Protein AF-A0A0M8XL71-F1 (afdb_monomer_lite)

Foldseek 3Di:
DDDDDDDQAPVPQDADLALVSCLVPVVSLLSNLLRVCDDDSNVSSLVSSLSNLVVDDLVVSVVSLVSSLVRRDDPVSNVVSVVSVVVVCSCVPDPVSVVVVVVVVVVVVVVVVVVVVVVVVLVVLLQVLLVLLVVLLVVVVADDDPVLNCVSNPDSDNVLSVQLNVVSNPDPHSVSSPDDD

Structure (mmCIF, N/CA/C/O backbone):
data_AF-A0A0M8XL71-F1
#
_entry.id   AF-A0A0M8XL71-F1
#
loop_
_atom_site.group_PDB
_atom_site.id
_atom_site.type_symbol
_atom_site.label_atom_id
_atom_site.label_alt_id
_atom_site.label_comp_id
_atom_site.label_asym_id
_atom_site.label_entity_id
_atom_site.label_seq_id
_atom_site.pdbx_PDB_ins_code
_atom_site.Cartn_x
_atom_site.Cartn_y
_atom_site.Cartn_z
_atom_site.occupancy
_atom_site.B_iso_or_equiv
_atom_site.auth_seq_id
_atom_site.auth_comp_id
_atom_site.auth_asym_id
_atom_site.auth_atom_id
_atom_site.pdbx_PDB_model_num
ATOM 1 N N . LEU A 1 1 ? 26.527 -31.966 -29.163 1.00 70.50 1 LEU A N 1
ATOM 2 C CA . LEU A 1 1 ? 25.912 -30.875 -29.951 1.00 70.50 1 LEU A CA 1
ATOM 3 C C . LEU A 1 1 ? 26.582 -29.583 -29.503 1.00 70.50 1 LEU A C 1
ATOM 5 O O . LEU A 1 1 ? 26.592 -29.333 -28.306 1.00 70.50 1 LEU A O 1
ATOM 9 N N . THR A 1 2 ? 27.229 -28.846 -30.407 1.00 82.00 2 THR A N 1
ATOM 10 C CA . THR A 1 2 ? 27.976 -27.621 -30.066 1.00 82.00 2 THR A CA 1
ATOM 11 C C . THR A 1 2 ? 27.194 -26.420 -30.573 1.00 82.00 2 THR A C 1
ATOM 13 O O . THR A 1 2 ? 26.908 -26.350 -31.765 1.00 82.00 2 THR A O 1
ATOM 16 N N . VAL A 1 3 ? 26.853 -25.487 -29.684 1.00 84.69 3 VAL A N 1
ATOM 17 C CA . VAL A 1 3 ? 26.167 -24.236 -30.038 1.00 84.69 3 VAL A CA 1
ATOM 18 C C . VAL A 1 3 ? 27.175 -23.088 -29.971 1.00 84.69 3 VAL A C 1
ATOM 20 O O . VAL A 1 3 ? 27.998 -23.047 -29.059 1.00 84.69 3 VAL A O 1
ATOM 23 N N . ARG A 1 4 ? 27.127 -22.167 -30.940 1.00 86.69 4 ARG A N 1
ATOM 24 C CA . ARG A 1 4 ? 27.918 -20.925 -30.955 1.00 86.69 4 ARG A CA 1
ATOM 25 C C . ARG A 1 4 ? 26.962 -19.729 -30.921 1.00 86.69 4 ARG A C 1
ATOM 27 O O . ARG A 1 4 ? 26.524 -19.299 -31.986 1.00 86.69 4 ARG A O 1
ATOM 34 N N . PRO A 1 5 ? 26.570 -19.248 -29.732 1.00 86.56 5 PRO A N 1
ATOM 35 C CA . PRO A 1 5 ? 25.644 -18.129 -29.626 1.00 86.56 5 PRO A CA 1
ATOM 36 C C . PRO A 1 5 ? 26.309 -16.825 -30.083 1.00 86.56 5 PRO A C 1
ATOM 38 O O . PRO A 1 5 ? 27.485 -16.589 -29.804 1.00 86.56 5 PRO A O 1
ATOM 41 N N . LEU A 1 6 ? 25.538 -15.972 -30.757 1.00 87.44 6 LEU A N 1
ATOM 42 C CA . LEU A 1 6 ? 25.908 -14.580 -30.991 1.00 87.44 6 LEU A CA 1
ATOM 43 C C . LEU A 1 6 ? 25.490 -13.768 -29.763 1.00 87.44 6 LEU A C 1
ATOM 45 O O . LEU A 1 6 ? 24.304 -13.684 -29.454 1.00 87.44 6 LEU A O 1
ATOM 49 N N . VAL A 1 7 ? 26.464 -13.200 -29.055 1.00 87.19 7 VAL A N 1
ATOM 50 C CA . VAL A 1 7 ? 26.224 -12.364 -27.872 1.00 87.19 7 VAL A CA 1
ATOM 51 C C . VAL A 1 7 ? 26.299 -10.906 -28.294 1.00 87.19 7 VAL A C 1
ATOM 53 O O . VAL A 1 7 ? 27.322 -10.495 -28.833 1.00 87.19 7 VAL A O 1
ATOM 56 N N . LEU A 1 8 ? 25.238 -10.137 -28.057 1.00 87.31 8 LEU A N 1
ATOM 57 C CA . LEU A 1 8 ? 25.230 -8.687 -28.255 1.00 87.31 8 LEU A CA 1
ATOM 58 C C . LEU A 1 8 ? 25.648 -7.994 -26.953 1.00 87.31 8 LEU A C 1
ATOM 60 O O . LEU A 1 8 ? 25.112 -8.298 -25.888 1.00 87.31 8 LEU A O 1
ATOM 64 N N . GLY A 1 9 ? 26.609 -7.082 -27.038 1.00 87.75 9 GLY A N 1
ATOM 65 C CA . GLY A 1 9 ? 27.167 -6.357 -25.903 1.00 87.75 9 GLY A CA 1
ATOM 66 C C . GLY A 1 9 ? 27.870 -5.067 -26.332 1.00 87.75 9 GLY A C 1
ATOM 67 O O . GLY A 1 9 ? 27.891 -4.741 -27.520 1.00 87.75 9 GLY A O 1
ATOM 68 N N . PRO A 1 10 ? 28.468 -4.329 -25.384 1.00 87.81 10 PRO A N 1
ATOM 69 C CA . PRO A 1 10 ? 29.085 -3.033 -25.666 1.00 87.81 10 PRO A CA 1
ATOM 70 C C . PRO A 1 10 ? 30.158 -3.068 -26.766 1.00 87.81 10 PRO A C 1
ATOM 72 O O . PRO A 1 10 ? 30.330 -2.094 -27.487 1.00 87.81 10 PRO A O 1
ATOM 75 N N . ASP A 1 11 ? 30.849 -4.199 -26.929 1.00 89.88 11 ASP A N 1
ATOM 76 C CA . ASP A 1 11 ? 31.939 -4.339 -27.901 1.00 89.88 11 ASP A CA 1
ATOM 77 C C . ASP A 1 11 ? 31.461 -4.513 -29.354 1.00 89.88 11 ASP A C 1
ATOM 79 O O . ASP A 1 11 ? 32.249 -4.341 -30.283 1.00 89.88 11 ASP A O 1
ATOM 83 N N . ASN A 1 12 ? 30.195 -4.891 -29.578 1.00 91.31 12 ASN A N 1
ATOM 84 C CA . ASN A 1 12 ? 29.673 -5.182 -30.921 1.00 91.31 12 ASN A CA 1
ATOM 85 C C . ASN A 1 12 ? 28.324 -4.531 -31.256 1.00 91.31 12 ASN A C 1
ATOM 87 O O . ASN A 1 12 ? 27.882 -4.626 -32.401 1.00 91.31 12 ASN A O 1
ATOM 91 N N . VAL A 1 13 ? 27.695 -3.849 -30.301 1.00 93.69 13 VAL A N 1
ATOM 92 C CA . VAL A 1 13 ? 26.545 -2.978 -30.547 1.00 93.69 13 VAL A CA 1
ATOM 93 C C . VAL A 1 13 ? 27.047 -1.537 -30.675 1.00 93.69 13 VAL A C 1
ATOM 95 O O . VAL A 1 13 ? 27.747 -1.062 -29.782 1.00 93.69 13 VAL A O 1
ATOM 98 N N . PRO A 1 14 ? 26.725 -0.812 -31.759 1.00 95.19 14 PRO A N 1
ATOM 99 C CA . PRO A 1 14 ? 27.151 0.574 -31.922 1.00 95.19 14 PRO A CA 1
ATOM 100 C C . PRO A 1 14 ? 26.469 1.496 -30.905 1.00 95.19 14 PRO A C 1
ATOM 102 O O . PRO A 1 14 ? 25.315 1.286 -30.541 1.00 95.19 14 PRO A O 1
ATOM 105 N N . VAL A 1 15 ? 27.174 2.550 -30.493 1.00 95.94 15 VAL A N 1
ATOM 106 C CA . VAL A 1 15 ? 26.582 3.643 -29.713 1.00 95.94 15 VAL A CA 1
ATOM 107 C C . VAL A 1 15 ? 25.722 4.506 -30.636 1.00 95.94 15 VAL A C 1
ATOM 109 O O . VAL A 1 15 ? 26.224 5.062 -31.612 1.00 95.94 15 VAL A O 1
ATOM 112 N N . ILE A 1 16 ? 24.439 4.634 -30.304 1.00 97.25 16 ILE A N 1
ATOM 113 C CA . ILE A 1 16 ? 23.471 5.496 -30.987 1.00 97.25 16 ILE A CA 1
ATOM 114 C C . ILE A 1 16 ? 23.124 6.662 -30.056 1.00 97.25 16 ILE A C 1
ATOM 116 O O . ILE A 1 16 ? 22.335 6.500 -29.131 1.00 97.25 16 ILE A O 1
ATOM 120 N N . ALA A 1 17 ? 23.744 7.821 -30.282 1.00 95.88 17 ALA A N 1
ATOM 121 C CA . ALA A 1 17 ? 23.589 9.035 -29.466 1.00 95.88 17 ALA A CA 1
ATOM 122 C C . ALA A 1 17 ? 23.213 10.273 -30.307 1.00 95.88 17 ALA A C 1
ATOM 124 O O . ALA A 1 17 ? 23.457 11.406 -29.901 1.00 95.88 17 ALA A O 1
ATOM 125 N N . ASP A 1 18 ? 22.668 10.036 -31.502 1.00 96.44 18 ASP A N 1
ATOM 126 C CA . ASP A 1 18 ? 22.140 11.049 -32.414 1.00 96.44 18 ASP A CA 1
ATOM 127 C C . ASP A 1 18 ? 20.682 10.712 -32.745 1.00 96.44 18 ASP A C 1
ATOM 129 O O . ASP A 1 18 ? 20.368 9.570 -33.095 1.00 96.44 18 ASP A O 1
ATOM 133 N N . GLU A 1 19 ? 19.796 11.707 -32.659 1.00 95.50 19 GLU A N 1
ATOM 134 C CA . GLU A 1 19 ? 18.356 11.531 -32.883 1.00 95.50 19 GLU A CA 1
ATOM 135 C C . GLU A 1 19 ? 18.060 10.980 -34.282 1.00 95.50 19 GLU A C 1
ATOM 137 O O . GLU A 1 19 ? 17.322 10.008 -34.424 1.00 95.50 19 GLU A O 1
ATOM 142 N N . ARG A 1 20 ? 18.692 11.530 -35.328 1.00 96.00 20 ARG A N 1
ATOM 143 C CA . ARG A 1 20 ? 18.438 11.095 -36.712 1.00 96.00 20 ARG A CA 1
ATOM 144 C C . ARG A 1 20 ? 18.913 9.671 -36.948 1.00 96.00 20 ARG A C 1
ATOM 146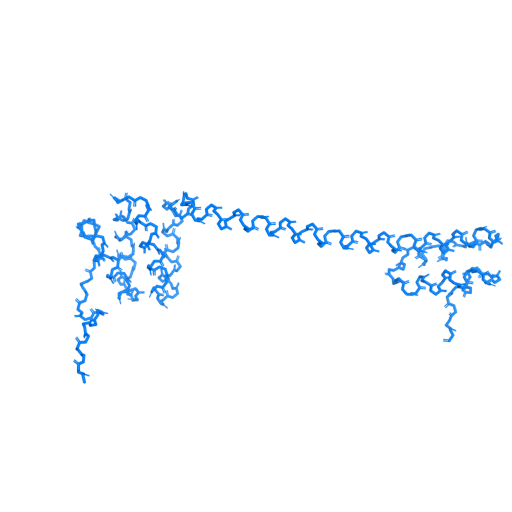 O O . ARG A 1 20 ? 18.330 8.950 -37.756 1.00 96.00 20 ARG A O 1
ATOM 153 N N . GLN A 1 21 ? 20.001 9.270 -36.300 1.00 96.88 21 GLN A N 1
ATOM 154 C CA . GLN A 1 21 ? 20.472 7.895 -36.348 1.00 96.88 21 GLN A CA 1
ATOM 155 C C . GLN A 1 21 ? 19.506 6.953 -35.621 1.00 96.88 21 GLN A C 1
ATOM 157 O O . GLN A 1 21 ? 19.210 5.885 -36.154 1.00 96.88 21 GLN A O 1
ATOM 162 N N . ALA A 1 22 ? 18.989 7.356 -34.459 1.00 96.94 22 ALA A N 1
ATOM 163 C CA . ALA A 1 22 ? 18.022 6.573 -33.698 1.00 96.94 22 ALA A CA 1
ATOM 164 C C . ALA A 1 22 ? 16.684 6.409 -34.439 1.00 96.94 22 ALA A C 1
ATOM 166 O O . ALA A 1 22 ? 16.128 5.316 -34.463 1.00 96.94 22 ALA A O 1
ATOM 167 N N . GLU A 1 23 ? 16.195 7.457 -35.104 1.00 96.19 23 GLU A N 1
ATOM 168 C CA . GLU A 1 23 ? 14.966 7.419 -35.912 1.00 96.19 23 GLU A CA 1
ATOM 169 C C . GLU A 1 23 ? 15.072 6.480 -37.119 1.00 96.19 23 GLU A C 1
ATOM 171 O O . GLU A 1 23 ? 14.095 5.842 -37.508 1.00 96.19 23 GLU A O 1
ATOM 176 N N . ARG A 1 24 ? 16.261 6.379 -37.724 1.00 96.69 24 ARG A N 1
ATOM 177 C CA . ARG A 1 24 ? 16.494 5.494 -38.876 1.00 96.69 24 ARG A CA 1
ATOM 178 C C . ARG A 1 24 ? 16.402 4.016 -38.515 1.00 96.69 24 ARG A C 1
ATOM 180 O O . ARG A 1 24 ? 16.037 3.222 -39.379 1.00 96.69 24 ARG A O 1
ATOM 187 N N . ASP A 1 25 ? 16.767 3.656 -37.288 1.00 96.38 25 ASP A N 1
ATOM 188 C CA . ASP A 1 25 ? 16.768 2.275 -36.809 1.00 96.38 25 ASP A CA 1
ATOM 189 C C . ASP A 1 25 ? 16.484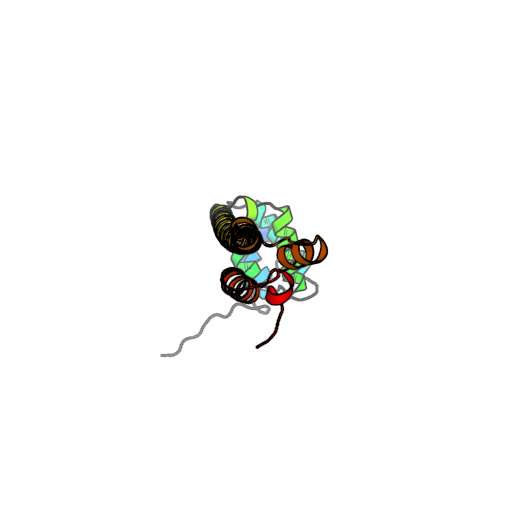 2.226 -35.299 1.00 96.38 25 ASP A C 1
ATOM 191 O O . ASP A 1 25 ? 17.385 2.145 -34.457 1.00 96.38 25 ASP A O 1
ATOM 195 N N . VAL A 1 26 ? 15.193 2.292 -34.961 1.00 96.12 26 VAL A N 1
ATOM 196 C CA . VAL A 1 26 ? 14.723 2.266 -33.569 1.00 96.12 26 VAL A CA 1
ATOM 197 C C . VAL A 1 26 ? 15.126 0.972 -32.847 1.00 96.12 26 VAL A C 1
ATOM 199 O O . VAL A 1 26 ? 15.635 1.074 -31.730 1.00 96.12 26 VAL A O 1
ATOM 202 N N . PRO A 1 27 ? 14.987 -0.239 -33.431 1.00 95.62 27 PRO A N 1
ATOM 203 C CA . PRO A 1 27 ? 15.469 -1.464 -32.789 1.00 95.62 27 PRO A CA 1
ATOM 204 C C . PRO A 1 27 ? 16.963 -1.431 -32.442 1.00 95.62 27 PRO A C 1
ATOM 206 O O . PRO A 1 27 ? 17.351 -1.865 -31.354 1.00 95.62 27 PRO A O 1
ATOM 209 N N . LEU A 1 28 ? 17.812 -0.887 -33.319 1.00 95.88 28 LEU A N 1
ATOM 210 C CA . LEU A 1 28 ? 19.237 -0.735 -33.024 1.00 95.88 28 LEU A CA 1
ATOM 211 C C . LEU A 1 28 ? 19.491 0.289 -31.910 1.00 95.88 28 LEU A C 1
ATOM 213 O O . LEU A 1 28 ? 20.352 0.063 -31.059 1.00 95.88 28 LEU A O 1
ATOM 217 N N . ALA A 1 29 ? 18.726 1.382 -31.868 1.00 96.94 29 ALA A N 1
ATOM 218 C CA . ALA A 1 29 ? 18.794 2.363 -30.786 1.00 96.94 29 ALA A CA 1
ATOM 219 C C . ALA A 1 29 ? 18.377 1.765 -29.428 1.00 96.94 29 ALA A C 1
ATOM 221 O O . ALA A 1 29 ? 19.021 2.036 -28.413 1.00 96.94 29 ALA A O 1
ATOM 222 N N . VAL A 1 30 ? 17.361 0.893 -29.409 1.00 95.81 30 VAL A N 1
ATOM 223 C CA . VAL A 1 30 ? 16.952 0.116 -28.224 1.00 95.81 30 VAL A CA 1
ATOM 224 C C . VAL A 1 30 ? 18.096 -0.775 -27.746 1.00 95.81 30 VAL A C 1
ATOM 226 O O . VAL A 1 30 ? 18.459 -0.728 -26.571 1.00 95.81 30 VAL A O 1
ATOM 229 N N . LEU A 1 31 ? 18.719 -1.539 -28.650 1.00 94.94 31 LEU A N 1
ATOM 230 C CA . LEU A 1 31 ? 19.869 -2.384 -28.312 1.00 94.94 31 LEU A CA 1
ATOM 231 C C . LEU A 1 31 ? 21.043 -1.552 -27.783 1.00 94.94 31 LEU A C 1
ATOM 233 O O . LEU A 1 31 ? 21.630 -1.921 -26.769 1.00 94.94 31 LEU A O 1
ATOM 237 N N . SER A 1 32 ? 21.335 -0.409 -28.411 1.00 95.75 32 SER A N 1
ATOM 238 C CA . SER A 1 32 ? 22.352 0.537 -27.943 1.00 95.75 32 SER A CA 1
ATOM 239 C C . SER A 1 32 ? 22.068 1.010 -26.519 1.00 95.75 32 SER A C 1
ATOM 241 O O . SER A 1 32 ? 22.959 0.967 -25.676 1.00 95.75 32 SER A O 1
ATOM 243 N N . ALA A 1 33 ? 20.833 1.413 -26.209 1.00 95.69 33 ALA A N 1
ATOM 244 C CA . ALA A 1 33 ? 20.452 1.814 -24.855 1.00 95.69 33 ALA A CA 1
ATOM 245 C C . ALA A 1 33 ? 20.610 0.670 -23.838 1.00 95.69 33 ALA A C 1
ATOM 247 O O . ALA A 1 33 ? 21.084 0.892 -22.723 1.00 95.69 33 ALA A O 1
ATOM 248 N N . MET A 1 34 ? 20.266 -0.561 -24.223 1.00 93.00 34 MET A N 1
ATOM 249 C CA . MET A 1 34 ? 20.391 -1.740 -23.361 1.00 93.00 34 MET A CA 1
ATOM 250 C C . MET A 1 34 ? 21.852 -2.108 -23.073 1.00 93.00 34 MET A C 1
ATOM 252 O O . MET A 1 34 ? 22.178 -2.477 -21.944 1.00 93.00 34 MET A O 1
ATOM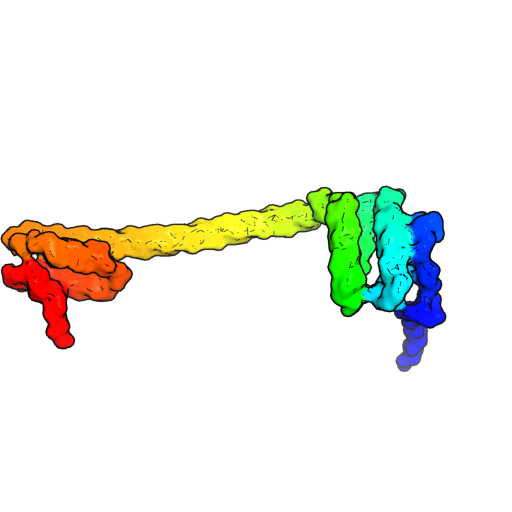 256 N N . THR A 1 35 ? 22.744 -2.010 -24.062 1.00 92.88 35 THR A N 1
ATOM 257 C CA . THR A 1 35 ? 24.161 -2.373 -23.892 1.00 92.88 35 THR A CA 1
ATOM 258 C C . THR A 1 35 ? 24.991 -1.247 -23.289 1.00 92.88 35 THR A C 1
ATOM 260 O O . THR A 1 35 ? 25.874 -1.508 -22.476 1.00 92.88 35 THR A O 1
ATOM 263 N N . HIS A 1 36 ? 24.689 0.003 -23.645 1.00 92.50 36 HIS A N 1
ATOM 264 C CA . HIS A 1 36 ? 25.456 1.199 -23.273 1.00 92.50 36 HIS A CA 1
ATOM 265 C C . HIS A 1 36 ? 24.760 2.065 -22.220 1.00 92.50 36 HIS A C 1
ATOM 267 O O . HIS A 1 36 ? 25.136 3.214 -22.005 1.00 92.50 36 HIS A O 1
ATOM 273 N N . GLY A 1 37 ? 23.766 1.518 -21.518 1.00 82.94 37 GLY A N 1
ATOM 274 C CA . GLY A 1 37 ? 23.005 2.199 -20.464 1.00 82.94 37 GLY A CA 1
ATOM 275 C C . GLY A 1 37 ? 23.790 2.510 -19.184 1.00 82.94 37 GLY A C 1
ATOM 276 O O . GLY A 1 37 ? 23.195 2.607 -18.114 1.00 82.94 37 GLY A O 1
ATOM 277 N N . ARG A 1 38 ? 25.122 2.608 -19.262 1.00 86.00 38 ARG A N 1
ATOM 278 C CA . ARG A 1 38 ? 26.027 2.992 -18.175 1.00 86.00 38 ARG A CA 1
ATOM 279 C C . ARG A 1 38 ? 27.063 3.993 -18.680 1.00 86.00 38 ARG A C 1
ATOM 281 O O . ARG A 1 38 ? 27.530 3.899 -19.811 1.00 86.00 38 ARG A O 1
ATOM 288 N N . GLY A 1 39 ? 27.506 4.879 -17.793 1.00 84.69 39 GLY A N 1
ATOM 289 C CA . GLY A 1 39 ? 28.604 5.802 -18.075 1.00 84.69 39 GLY A CA 1
ATOM 290 C C . GLY A 1 39 ? 28.172 7.099 -18.774 1.00 84.69 39 GLY A C 1
ATOM 291 O O . GLY A 1 39 ? 26.981 7.379 -18.904 1.00 84.69 39 GLY A O 1
ATOM 292 N N . PRO A 1 40 ? 29.141 7.926 -19.207 1.00 87.44 40 PRO A N 1
ATOM 293 C CA . PRO A 1 40 ? 28.905 9.331 -19.550 1.00 87.44 40 PRO A CA 1
ATOM 294 C C . PRO A 1 40 ? 28.058 9.549 -20.811 1.00 87.44 40 PRO A C 1
ATOM 296 O O . PRO A 1 40 ? 27.530 10.638 -20.998 1.00 87.44 40 PRO A O 1
ATOM 299 N N . GLN A 1 41 ? 27.927 8.539 -21.676 1.00 91.06 41 GLN A N 1
ATOM 300 C CA . GLN A 1 41 ? 27.149 8.631 -22.916 1.00 91.06 41 GLN A CA 1
ATOM 301 C C . GLN A 1 41 ? 25.685 8.199 -22.752 1.00 91.06 41 GLN A C 1
ATOM 303 O O . GLN A 1 41 ? 24.877 8.484 -23.633 1.00 91.06 41 GLN A O 1
ATOM 308 N N . ALA A 1 42 ? 25.322 7.558 -21.633 1.00 92.62 42 ALA A N 1
ATOM 309 C CA . ALA A 1 42 ? 23.966 7.064 -21.400 1.00 92.62 42 ALA A CA 1
ATOM 310 C C . ALA A 1 42 ? 22.873 8.149 -21.540 1.00 92.62 42 ALA A C 1
ATOM 312 O O . ALA A 1 42 ? 21.845 7.839 -22.141 1.00 92.62 42 ALA A O 1
ATOM 313 N N . PRO A 1 43 ? 23.071 9.409 -21.085 1.00 94.81 43 PRO A N 1
ATOM 314 C CA . PRO A 1 43 ? 22.107 10.487 -21.319 1.00 94.81 43 PRO A CA 1
ATOM 315 C C . PRO A 1 43 ? 21.798 10.725 -22.794 1.00 94.81 43 PRO A C 1
ATOM 317 O O . PRO A 1 43 ? 20.648 10.590 -23.199 1.00 94.81 43 PRO A O 1
ATOM 320 N N . ALA A 1 44 ? 22.822 10.957 -23.615 1.00 96.19 44 ALA A N 1
ATOM 321 C CA . ALA A 1 44 ? 22.636 11.243 -25.035 1.00 96.19 44 ALA A CA 1
ATOM 322 C C . ALA A 1 44 ? 21.981 10.072 -25.793 1.00 96.19 44 ALA A C 1
ATOM 324 O O . ALA A 1 44 ? 21.169 10.285 -26.694 1.00 96.19 44 ALA A O 1
ATOM 325 N N . ILE A 1 45 ? 22.298 8.830 -25.408 1.00 96.69 45 ILE A N 1
ATOM 326 C CA . ILE A 1 45 ? 21.696 7.621 -25.989 1.00 96.69 45 ILE A CA 1
ATOM 327 C C . ILE A 1 45 ? 20.205 7.534 -25.646 1.00 96.69 45 ILE A C 1
ATOM 329 O O . ILE A 1 45 ? 19.375 7.314 -26.528 1.00 96.69 45 ILE A O 1
ATOM 333 N N . LEU A 1 46 ? 19.856 7.714 -24.369 1.00 95.62 46 LEU A N 1
ATOM 334 C CA . LEU A 1 46 ? 18.474 7.609 -23.903 1.00 95.62 46 LEU A CA 1
ATOM 335 C C . LEU A 1 46 ? 17.606 8.764 -24.414 1.00 95.62 46 LEU A C 1
ATOM 337 O O . LEU A 1 46 ? 16.457 8.529 -24.778 1.00 95.62 46 LEU A O 1
ATOM 341 N N . GLU A 1 47 ? 18.153 9.975 -24.515 1.00 94.94 47 GLU A N 1
ATOM 342 C CA . GLU A 1 47 ? 17.481 11.123 -25.136 1.00 94.94 47 GLU A CA 1
ATOM 343 C C . GLU A 1 47 ? 17.208 10.880 -26.626 1.00 94.94 47 GLU A C 1
ATOM 345 O O . GLU A 1 47 ? 16.072 11.039 -27.077 1.00 94.94 47 GLU A O 1
ATOM 350 N N . SER A 1 48 ? 18.211 10.400 -27.371 1.00 96.31 48 SER A N 1
ATOM 351 C CA . SER A 1 48 ? 18.068 10.090 -28.801 1.00 96.31 48 SER A CA 1
ATOM 352 C C . SER A 1 48 ? 17.035 8.991 -29.048 1.00 96.31 48 SER A C 1
ATOM 354 O O . SER A 1 48 ? 16.200 9.104 -29.946 1.00 96.31 48 SER A O 1
ATOM 356 N N . LEU A 1 49 ? 17.042 7.940 -28.221 1.00 95.69 49 LEU A N 1
ATOM 357 C CA . LEU A 1 49 ? 16.031 6.889 -28.285 1.00 95.69 49 LEU A CA 1
ATOM 358 C C . LEU A 1 49 ? 14.637 7.426 -27.937 1.00 95.69 49 LEU A C 1
ATOM 360 O O . LEU A 1 49 ? 13.665 7.094 -28.610 1.00 95.69 49 LEU A O 1
ATOM 364 N N . ALA A 1 50 ? 14.522 8.269 -26.911 1.00 93.12 50 ALA A N 1
ATOM 365 C CA . ALA A 1 50 ? 13.249 8.861 -26.519 1.00 93.12 50 ALA A CA 1
ATOM 366 C C . ALA A 1 50 ? 12.650 9.741 -27.632 1.00 93.12 50 ALA A C 1
ATOM 368 O O . ALA A 1 50 ? 11.432 9.729 -27.821 1.00 93.12 50 ALA A O 1
ATOM 369 N N . ALA A 1 51 ? 13.480 10.462 -28.394 1.00 92.12 51 ALA A N 1
ATOM 370 C CA . ALA A 1 51 ? 13.052 11.174 -29.597 1.00 92.12 51 ALA A CA 1
ATOM 371 C C . ALA A 1 51 ? 12.565 10.200 -30.683 1.00 92.12 51 ALA A C 1
ATOM 373 O O . ALA A 1 51 ? 11.445 10.342 -31.176 1.00 92.12 51 ALA A O 1
ATOM 374 N N . ALA A 1 52 ? 13.344 9.157 -30.976 1.00 94.19 52 ALA A N 1
ATOM 375 C CA . ALA A 1 52 ? 13.019 8.178 -32.009 1.00 94.19 52 ALA A CA 1
ATOM 376 C C . ALA A 1 52 ? 11.721 7.403 -31.731 1.00 94.19 52 ALA A C 1
ATOM 378 O O . ALA A 1 52 ? 10.914 7.198 -32.638 1.00 94.19 52 ALA A O 1
ATOM 379 N N . LEU A 1 53 ? 11.458 7.044 -30.471 1.00 91.25 53 LEU A N 1
ATOM 380 C CA . LEU A 1 53 ? 10.217 6.376 -30.065 1.00 91.25 53 LEU A CA 1
ATOM 381 C C . LEU A 1 53 ? 8.961 7.215 -30.345 1.00 91.25 53 LEU A C 1
ATOM 383 O O . LEU A 1 53 ? 7.884 6.645 -30.491 1.00 91.25 53 LEU A O 1
ATOM 387 N N . ARG A 1 54 ? 9.078 8.546 -30.476 1.00 88.06 54 ARG A N 1
ATOM 388 C CA . ARG A 1 54 ? 7.944 9.408 -30.856 1.00 88.06 54 ARG A CA 1
ATOM 389 C C . ARG A 1 54 ? 7.531 9.274 -32.320 1.00 88.06 54 ARG A C 1
ATOM 391 O O . ARG A 1 54 ? 6.462 9.753 -32.692 1.00 88.06 54 ARG A O 1
ATOM 398 N N . THR A 1 55 ? 8.381 8.672 -33.148 1.00 89.81 55 THR A N 1
ATOM 399 C CA . THR A 1 55 ? 8.186 8.586 -34.602 1.00 89.81 55 THR A CA 1
ATOM 400 C C . THR A 1 55 ? 7.525 7.284 -35.055 1.00 89.81 55 THR A C 1
ATOM 402 O O . THR A 1 55 ? 7.096 7.190 -36.204 1.00 89.81 55 THR A O 1
ATOM 405 N N . ILE A 1 56 ? 7.415 6.294 -34.164 1.00 88.75 56 ILE A N 1
ATOM 406 C CA . ILE A 1 56 ? 6.819 4.983 -34.450 1.00 88.75 56 ILE A CA 1
ATOM 407 C C . 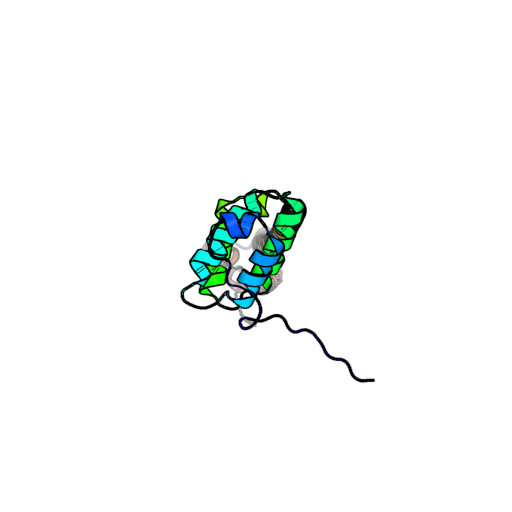ILE A 1 56 ? 5.416 4.857 -33.844 1.00 88.75 56 ILE A C 1
ATOM 409 O O . ILE A 1 56 ? 4.945 5.746 -33.132 1.00 88.75 56 ILE A O 1
ATOM 413 N N . ASP A 1 57 ? 4.725 3.755 -34.144 1.00 87.12 57 ASP A N 1
ATOM 414 C CA . ASP A 1 57 ? 3.399 3.513 -33.589 1.00 87.12 57 ASP A CA 1
ATOM 415 C C . ASP A 1 57 ? 3.445 3.335 -32.053 1.00 87.12 57 ASP A C 1
ATOM 417 O O . ASP A 1 57 ? 4.426 2.807 -31.513 1.00 87.12 57 ASP A O 1
ATOM 421 N N . PRO A 1 58 ? 2.398 3.772 -31.327 1.00 78.38 58 PRO A N 1
ATOM 422 C CA . PRO A 1 58 ? 2.400 3.755 -29.865 1.00 78.38 58 PRO A CA 1
ATOM 423 C C . PRO A 1 58 ? 2.530 2.363 -29.232 1.00 78.38 58 PRO A C 1
ATOM 425 O O . PRO A 1 58 ? 3.091 2.257 -28.139 1.00 78.38 58 PRO A O 1
ATOM 428 N N . ASP A 1 59 ? 2.032 1.314 -29.890 1.00 80.12 59 ASP A N 1
ATOM 429 C CA . ASP A 1 59 ? 2.039 -0.046 -29.345 1.00 80.12 59 ASP A CA 1
ATOM 430 C C . ASP A 1 59 ? 3.455 -0.637 -29.410 1.00 80.12 59 ASP A C 1
ATOM 432 O O . ASP A 1 59 ? 3.981 -1.121 -28.404 1.00 80.12 59 ASP A O 1
ATOM 436 N N . SER A 1 60 ? 4.136 -0.500 -30.554 1.00 85.56 60 SER A N 1
ATOM 437 C CA . SER A 1 60 ? 5.550 -0.873 -30.700 1.00 85.56 60 SER A CA 1
ATOM 438 C C . SER A 1 60 ? 6.454 -0.057 -29.773 1.00 85.56 60 SER A C 1
ATOM 440 O O . SER A 1 60 ? 7.365 -0.609 -29.148 1.00 85.56 60 SER A O 1
ATOM 442 N N . ALA A 1 61 ? 6.195 1.250 -29.635 1.00 86.75 61 ALA A N 1
ATOM 443 C CA . ALA A 1 61 ? 6.942 2.102 -28.714 1.00 86.75 61 ALA A CA 1
ATOM 444 C C . ALA A 1 61 ? 6.817 1.614 -27.266 1.00 86.75 61 ALA A C 1
ATOM 446 O O . ALA A 1 61 ? 7.827 1.497 -26.573 1.00 86.75 61 ALA A O 1
ATOM 447 N N . ALA A 1 62 ? 5.605 1.274 -26.813 1.00 80.44 62 ALA A N 1
ATOM 448 C CA . ALA A 1 62 ? 5.370 0.795 -25.453 1.00 80.44 62 ALA A CA 1
ATOM 449 C C . ALA A 1 62 ? 6.168 -0.480 -25.133 1.00 80.44 62 ALA A C 1
ATOM 451 O O . ALA A 1 62 ? 6.748 -0.588 -24.049 1.00 80.44 62 ALA A O 1
ATOM 452 N N . VAL A 1 63 ? 6.259 -1.408 -26.089 1.00 84.19 63 VAL A N 1
ATOM 453 C CA . VAL A 1 63 ? 7.061 -2.632 -25.953 1.00 84.19 63 VAL A CA 1
ATOM 454 C C . VAL A 1 63 ? 8.545 -2.301 -25.776 1.00 84.19 63 VAL A C 1
ATOM 456 O O . VAL A 1 63 ? 9.184 -2.790 -24.842 1.00 84.19 63 VAL A O 1
ATOM 459 N N . PHE A 1 64 ? 9.103 -1.424 -26.615 1.00 90.75 64 PHE A N 1
ATOM 460 C CA . PHE A 1 64 ? 10.504 -1.012 -26.485 1.00 90.75 64 PHE A CA 1
ATOM 461 C C . PHE A 1 64 ? 10.789 -0.280 -25.174 1.00 90.75 64 PHE A C 1
ATOM 463 O O . PHE A 1 64 ? 11.830 -0.515 -24.560 1.00 90.75 64 PHE A O 1
ATOM 470 N N . VAL A 1 65 ? 9.853 0.541 -24.696 1.00 88.44 65 VAL A N 1
ATOM 471 C CA . VAL A 1 65 ? 9.987 1.225 -23.406 1.00 88.44 65 VAL A CA 1
ATOM 472 C C . VAL A 1 65 ? 10.128 0.242 -22.249 1.00 88.44 65 VAL A C 1
ATOM 474 O O . VAL A 1 65 ? 11.018 0.411 -21.409 1.00 88.44 65 VAL A O 1
ATOM 477 N N . GLN A 1 66 ? 9.293 -0.799 -22.223 1.00 84.62 66 GLN A N 1
ATOM 478 C CA . GLN A 1 66 ? 9.352 -1.840 -21.194 1.00 84.62 66 GLN A CA 1
ATOM 479 C C . GLN A 1 66 ? 10.646 -2.658 -21.267 1.00 84.62 66 GLN A C 1
ATOM 481 O O . GLN A 1 66 ? 11.244 -2.961 -20.228 1.00 84.62 66 GLN A O 1
ATOM 486 N N . PHE A 1 67 ? 11.109 -2.985 -22.479 1.00 88.38 67 PHE A N 1
ATOM 487 C CA . PHE A 1 67 ? 12.374 -3.698 -22.664 1.00 88.38 67 PHE A CA 1
ATOM 488 C C . PHE A 1 67 ? 13.564 -2.896 -22.134 1.00 88.38 67 PHE A C 1
ATOM 490 O O . PHE A 1 67 ? 14.381 -3.433 -21.385 1.00 88.38 67 PHE A O 1
ATOM 497 N N . VAL A 1 68 ? 13.640 -1.603 -22.456 1.00 91.94 68 VAL A N 1
ATOM 498 C CA . VAL A 1 68 ? 14.730 -0.742 -21.981 1.00 91.94 68 VAL A CA 1
ATOM 499 C C . VAL A 1 68 ? 14.691 -0.585 -20.459 1.00 91.94 68 VAL A C 1
ATOM 501 O O . VAL A 1 68 ? 15.725 -0.778 -19.823 1.00 91.94 68 VAL A O 1
ATOM 504 N N . ASP A 1 69 ? 13.527 -0.329 -19.843 1.00 89.19 69 ASP A N 1
ATOM 505 C CA . ASP A 1 69 ? 13.425 -0.188 -18.373 1.00 89.19 69 ASP A CA 1
ATOM 506 C C . ASP A 1 69 ? 13.901 -1.454 -17.630 1.00 89.19 69 ASP A C 1
ATOM 508 O O . ASP A 1 69 ? 14.606 -1.372 -16.614 1.00 89.19 69 ASP A O 1
ATOM 512 N N . SER A 1 70 ? 13.589 -2.628 -18.188 1.00 87.25 70 SER A N 1
ATOM 513 C CA . SER A 1 70 ? 13.989 -3.927 -17.635 1.00 87.25 70 SER A CA 1
ATOM 514 C C . SER A 1 70 ? 15.494 -4.189 -17.754 1.00 87.25 70 SER A C 1
ATOM 516 O O . SER A 1 70 ? 16.083 -4.805 -16.865 1.00 87.25 70 SER A O 1
ATOM 518 N N . CYS A 1 71 ? 16.123 -3.727 -18.838 1.00 89.88 71 CYS A N 1
ATOM 519 C CA . CYS A 1 71 ? 17.512 -4.050 -19.171 1.00 89.88 71 CYS A CA 1
ATOM 520 C C . CYS A 1 71 ? 18.534 -2.997 -18.738 1.00 89.88 71 CYS A C 1
ATOM 522 O O . CYS A 1 71 ? 19.711 -3.331 -18.572 1.00 89.88 71 CYS A O 1
ATOM 524 N N . LEU A 1 72 ? 18.115 -1.751 -18.505 1.00 90.94 72 LEU A N 1
ATOM 525 C CA . LEU A 1 72 ? 18.967 -0.780 -17.830 1.00 90.94 72 LEU A CA 1
ATOM 526 C C . LEU A 1 72 ? 19.380 -1.352 -16.472 1.00 90.94 72 LEU A C 1
ATOM 528 O O . LEU A 1 72 ? 18.598 -1.998 -15.779 1.00 90.94 72 LEU A O 1
ATOM 532 N N . ALA A 1 73 ? 20.627 -1.144 -16.080 1.00 84.62 73 ALA A N 1
ATOM 533 C CA . ALA A 1 73 ? 21.140 -1.673 -14.819 1.00 84.62 73 ALA A CA 1
ATOM 534 C C . ALA A 1 73 ? 21.774 -0.593 -13.940 1.00 84.62 73 ALA A C 1
ATOM 536 O O . ALA A 1 73 ? 21.987 -0.826 -12.753 1.00 84.62 73 ALA A O 1
ATOM 537 N N . ASP A 1 74 ? 22.053 0.582 -14.503 1.00 89.56 74 ASP A N 1
ATOM 538 C CA . ASP A 1 74 ? 22.468 1.754 -13.746 1.00 89.56 74 ASP A CA 1
ATOM 539 C C . ASP A 1 74 ? 21.241 2.492 -13.169 1.00 89.56 74 ASP A C 1
ATOM 541 O O . ASP A 1 74 ? 20.316 2.813 -13.923 1.00 89.56 74 ASP A O 1
ATOM 545 N N . PRO A 1 75 ? 21.190 2.753 -11.847 1.00 89.31 75 PRO A N 1
ATOM 546 C CA . PRO A 1 75 ? 20.047 3.420 -11.224 1.00 89.31 75 PRO A CA 1
ATOM 547 C C . PRO A 1 75 ? 19.792 4.838 -11.745 1.00 89.31 75 PRO A C 1
ATOM 549 O O . PRO A 1 75 ? 18.634 5.238 -11.855 1.00 89.31 75 PRO A O 1
ATOM 552 N N . GLN A 1 76 ? 20.844 5.590 -12.082 1.00 91.06 76 GLN A N 1
ATOM 553 C CA . GLN A 1 76 ? 20.711 6.957 -12.583 1.00 91.06 76 GLN A CA 1
ATOM 554 C C . GLN A 1 76 ? 20.140 6.954 -14.004 1.00 91.06 76 GLN A C 1
ATOM 556 O O . GLN A 1 76 ? 19.201 7.697 -14.289 1.00 91.06 76 GLN A O 1
ATOM 561 N N . ALA A 1 77 ? 20.630 6.063 -14.869 1.00 92.00 77 ALA A N 1
ATOM 562 C CA . ALA A 1 77 ? 20.077 5.860 -16.204 1.00 92.00 77 ALA A CA 1
ATOM 563 C C . ALA A 1 77 ? 18.612 5.398 -16.152 1.00 92.00 77 ALA A C 1
ATOM 565 O O . ALA A 1 77 ? 17.789 5.913 -16.907 1.00 92.00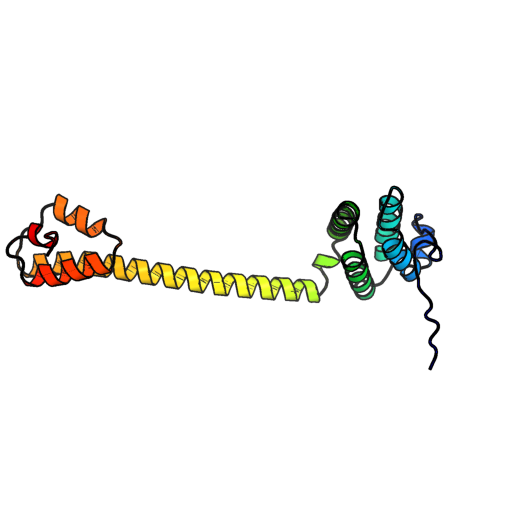 77 ALA A O 1
ATOM 566 N N . LYS A 1 78 ? 18.254 4.489 -15.229 1.00 90.50 78 LYS A N 1
ATOM 567 C CA . LYS A 1 78 ? 16.850 4.090 -15.002 1.00 90.50 78 LYS A CA 1
ATOM 568 C C . LYS A 1 78 ? 15.967 5.264 -14.604 1.00 90.50 78 LYS A C 1
ATOM 570 O O . LYS A 1 78 ? 14.863 5.402 -15.123 1.00 90.50 78 LYS A O 1
ATOM 575 N N . GLN A 1 79 ? 16.429 6.090 -13.670 1.00 89.88 79 GLN A N 1
ATOM 576 C CA . GLN A 1 79 ? 15.660 7.235 -13.196 1.00 89.88 79 GLN A CA 1
ATOM 577 C C . GLN A 1 79 ? 15.419 8.243 -14.326 1.00 89.88 79 GLN A C 1
ATOM 579 O O . GLN A 1 79 ? 14.278 8.615 -14.589 1.00 89.88 79 GLN A O 1
ATOM 584 N N . MET A 1 80 ? 16.471 8.595 -15.062 1.00 90.81 80 MET A N 1
ATOM 585 C CA . MET A 1 80 ? 16.383 9.472 -16.229 1.00 90.81 80 MET A CA 1
ATOM 586 C C . MET A 1 80 ? 15.474 8.893 -17.321 1.00 90.81 80 MET A C 1
ATOM 588 O O . MET A 1 80 ? 14.665 9.614 -17.899 1.00 90.81 80 MET A O 1
ATOM 592 N N . TRP A 1 81 ? 15.547 7.582 -17.576 1.00 90.81 81 TRP A N 1
ATOM 593 C CA . TRP A 1 81 ? 14.648 6.916 -18.517 1.00 90.81 81 TRP A CA 1
ATOM 594 C C . TRP A 1 81 ? 13.180 7.094 -18.123 1.00 90.81 81 TRP A C 1
ATOM 596 O O . TRP A 1 81 ? 12.355 7.476 -18.949 1.00 90.81 81 TRP A O 1
ATOM 606 N N . ARG A 1 82 ? 12.848 6.905 -16.844 1.00 86.75 82 ARG A N 1
ATOM 607 C CA . ARG A 1 82 ? 11.482 7.105 -16.333 1.00 86.75 82 ARG A CA 1
ATOM 608 C C . ARG A 1 82 ? 11.017 8.553 -16.448 1.00 86.75 82 ARG A C 1
ATOM 610 O O . ARG A 1 82 ? 9.854 8.793 -16.778 1.00 86.75 82 ARG A O 1
ATOM 617 N N . GLU A 1 83 ? 11.904 9.514 -16.214 1.00 87.06 83 GLU A N 1
ATOM 618 C CA . GLU A 1 83 ? 11.613 10.941 -16.392 1.00 87.06 83 GLU A CA 1
ATOM 619 C C . GLU A 1 83 ? 11.310 11.271 -17.859 1.00 87.06 83 GLU A C 1
ATOM 621 O O . GLU A 1 83 ? 10.274 11.877 -18.152 1.00 87.06 83 GLU A O 1
ATOM 626 N N . LEU A 1 84 ? 12.138 10.778 -18.789 1.00 87.62 84 LEU A N 1
ATOM 627 C CA . LEU A 1 84 ? 11.897 10.902 -20.228 1.00 87.62 84 LEU A CA 1
ATOM 628 C C . LEU A 1 84 ? 10.549 10.284 -20.615 1.00 87.62 84 LEU A C 1
ATOM 630 O O . LEU A 1 84 ? 9.763 10.918 -21.313 1.00 87.62 84 LEU A O 1
ATOM 634 N N . MET A 1 85 ? 10.225 9.087 -20.124 1.00 84.50 85 MET A N 1
ATOM 635 C CA . MET A 1 85 ? 8.957 8.425 -20.455 1.00 84.50 85 MET A CA 1
ATOM 636 C C . MET A 1 85 ? 7.734 9.136 -19.869 1.00 84.50 85 MET A C 1
ATOM 638 O O . MET A 1 85 ? 6.670 9.154 -20.494 1.00 84.50 85 MET A O 1
ATOM 642 N N . THR A 1 86 ? 7.883 9.777 -18.709 1.00 74.94 86 THR A N 1
ATOM 643 C CA . THR A 1 86 ? 6.821 10.587 -18.094 1.00 74.94 86 THR A CA 1
ATOM 644 C C . THR A 1 86 ? 6.468 11.782 -18.977 1.00 74.94 86 THR A C 1
ATOM 646 O O . THR A 1 86 ? 5.287 12.034 -19.227 1.00 74.94 86 THR A O 1
ATOM 649 N N . ALA A 1 87 ? 7.478 12.475 -19.510 1.00 66.50 87 ALA A N 1
ATOM 650 C CA . ALA A 1 87 ? 7.289 13.631 -20.385 1.00 66.50 87 ALA A CA 1
ATOM 651 C C . ALA A 1 87 ? 6.600 13.279 -21.715 1.00 66.50 87 ALA A C 1
ATOM 653 O O . ALA A 1 87 ? 5.958 14.132 -22.326 1.00 66.50 87 ALA A O 1
ATOM 654 N N . ILE A 1 88 ? 6.708 12.026 -22.162 1.00 63.84 88 ILE A N 1
ATOM 655 C CA . ILE A 1 88 ? 6.221 11.595 -23.478 1.00 63.84 88 ILE A CA 1
ATOM 656 C C . ILE A 1 88 ? 4.796 11.000 -23.399 1.00 63.84 88 ILE A C 1
ATOM 658 O O . ILE A 1 88 ? 4.177 10.711 -24.415 1.00 63.84 88 ILE A O 1
ATOM 662 N N . GLN A 1 89 ? 4.202 10.886 -22.204 1.00 59.38 89 GLN A N 1
ATOM 663 C CA . GLN A 1 89 ? 2.809 10.451 -21.977 1.00 59.38 89 GLN A CA 1
ATOM 664 C C . GLN A 1 89 ? 2.414 9.059 -22.538 1.00 59.38 89 GLN A C 1
ATOM 666 O O . GLN A 1 89 ? 1.272 8.642 -22.341 1.00 59.38 89 GLN A O 1
ATOM 671 N N . TYR A 1 90 ? 3.321 8.297 -23.166 1.00 59.62 90 TYR A N 1
ATOM 672 C CA . TYR A 1 90 ? 3.022 6.980 -23.756 1.00 59.62 90 TYR A CA 1
ATOM 673 C C . TYR A 1 90 ? 2.544 5.962 -22.721 1.00 59.62 90 TYR A C 1
ATOM 675 O O . TYR A 1 90 ? 1.524 5.302 -22.923 1.00 59.62 90 TYR A O 1
ATOM 683 N N . PHE A 1 91 ? 3.224 5.892 -21.573 1.00 51.84 91 PHE A N 1
ATOM 684 C CA . PHE A 1 91 ? 2.852 4.974 -20.495 1.00 51.84 91 PHE A CA 1
ATOM 685 C C . PHE A 1 91 ? 1.450 5.264 -19.939 1.00 51.84 91 PHE A C 1
ATOM 687 O O . PHE A 1 91 ? 0.780 4.362 -19.460 1.00 51.84 91 PHE A O 1
ATOM 694 N N . TRP A 1 92 ? 0.953 6.499 -20.041 1.00 49.47 92 TRP A N 1
ATOM 695 C CA . TRP A 1 92 ? -0.350 6.875 -19.487 1.00 49.47 92 TRP A CA 1
ATOM 696 C C . TRP A 1 92 ? -1.534 6.559 -20.408 1.00 49.47 92 TRP A C 1
ATOM 698 O O . TRP A 1 92 ? -2.656 6.456 -19.914 1.00 49.47 92 TRP A O 1
ATOM 708 N N . ARG A 1 93 ? -1.299 6.386 -21.716 1.00 53.34 93 ARG A N 1
ATOM 709 C CA . ARG A 1 93 ? -2.340 6.111 -22.727 1.00 53.34 93 ARG A CA 1
ATOM 710 C C . ARG A 1 93 ? -2.388 4.662 -23.213 1.00 53.34 93 ARG A C 1
ATOM 712 O O . ARG A 1 93 ? -3.307 4.316 -23.945 1.00 53.34 93 ARG A O 1
ATOM 719 N N . HIS A 1 94 ? -1.421 3.825 -22.840 1.00 62.62 94 HIS A N 1
ATOM 720 C CA . HIS A 1 94 ? -1.411 2.431 -23.275 1.00 62.62 94 HIS A CA 1
ATOM 721 C C . HIS A 1 94 ? -2.507 1.613 -22.551 1.00 62.62 94 HIS A C 1
ATOM 723 O O . HIS A 1 94 ? -2.600 1.706 -21.320 1.00 62.62 94 HIS A O 1
ATOM 729 N N . PRO A 1 95 ? -3.280 0.757 -23.251 1.00 62.53 95 PRO A N 1
ATOM 730 C CA . PRO A 1 95 ? -4.367 -0.030 -22.654 1.00 62.53 95 PRO A CA 1
ATOM 731 C C . PRO A 1 95 ? -3.944 -0.868 -21.437 1.00 62.53 95 PRO A C 1
ATOM 733 O O . PRO A 1 95 ? -4.647 -0.904 -20.432 1.00 62.53 95 PRO A O 1
ATOM 736 N N . LEU A 1 96 ? -2.751 -1.474 -21.474 1.00 60.38 96 LEU A N 1
ATOM 737 C CA . LEU A 1 96 ? -2.203 -2.227 -20.333 1.00 60.38 96 LEU A CA 1
ATOM 738 C C . LEU A 1 96 ? -2.007 -1.351 -19.082 1.00 60.38 96 LEU A C 1
ATOM 740 O O . LEU A 1 96 ? -2.248 -1.792 -17.965 1.00 60.38 96 LEU A O 1
ATOM 744 N N . ALA A 1 97 ? -1.596 -0.093 -19.247 1.00 66.56 97 ALA A N 1
ATOM 745 C CA . ALA A 1 97 ? -1.424 0.818 -18.120 1.00 66.56 97 ALA A CA 1
ATOM 746 C C . ALA A 1 97 ? -2.764 1.361 -17.604 1.00 66.56 97 ALA A C 1
ATOM 748 O O . ALA A 1 97 ? -2.873 1.722 -16.432 1.00 66.56 97 ALA A O 1
ATOM 749 N N . GLU A 1 98 ? -3.794 1.439 -18.450 1.00 68.00 98 GLU A N 1
ATOM 750 C CA . GLU A 1 98 ? -5.171 1.665 -17.999 1.00 68.00 98 GLU A CA 1
ATOM 751 C C . GLU A 1 98 ? -5.694 0.493 -17.173 1.00 68.00 98 GLU A C 1
ATOM 753 O O . GLU A 1 98 ? -6.246 0.737 -16.101 1.00 68.00 98 GLU A O 1
ATOM 758 N N . GLN A 1 99 ? -5.459 -0.744 -17.623 1.00 72.06 99 GLN A N 1
ATOM 759 C CA . GLN A 1 99 ? -5.834 -1.969 -16.911 1.00 72.06 99 GLN A CA 1
ATOM 760 C C . GLN A 1 99 ? -5.155 -2.057 -15.545 1.00 72.06 99 GLN A C 1
ATOM 762 O O . GLN A 1 99 ? -5.850 -2.100 -14.538 1.00 72.06 99 GLN A O 1
ATOM 767 N N . VAL A 1 100 ? -3.825 -1.943 -15.483 1.00 74.06 100 VAL A N 1
ATOM 768 C CA . VAL A 1 100 ? -3.077 -1.988 -14.211 1.00 74.06 100 VAL A CA 1
ATOM 769 C C . VAL A 1 100 ? -3.546 -0.898 -13.239 1.00 74.06 100 VAL A C 1
ATOM 771 O O . VAL A 1 100 ? -3.657 -1.126 -12.036 1.00 74.06 100 VAL A O 1
ATOM 774 N N . ARG A 1 101 ? -3.875 0.304 -13.733 1.00 78.69 101 ARG A N 1
ATOM 775 C CA . ARG A 1 101 ? -4.437 1.368 -12.882 1.00 78.69 101 ARG A CA 1
ATOM 776 C C . ARG A 1 101 ? -5.876 1.089 -12.461 1.00 78.69 101 ARG A C 1
ATOM 778 O O . ARG A 1 101 ? -6.266 1.529 -11.385 1.00 78.69 101 ARG A O 1
ATOM 785 N N . ALA A 1 102 ? -6.684 0.468 -13.316 1.00 81.50 102 ALA A N 1
ATOM 786 C CA . ALA A 1 102 ? -8.047 0.076 -12.978 1.00 81.50 102 ALA A CA 1
ATOM 787 C C . ALA A 1 102 ? -8.036 -0.999 -11.890 1.00 81.50 102 ALA A C 1
ATOM 789 O O . ALA A 1 102 ? -8.666 -0.789 -10.860 1.00 81.50 102 ALA A O 1
ATOM 790 N N . GLU A 1 103 ? -7.223 -2.040 -12.064 1.00 83.12 103 GLU A N 1
ATOM 791 C CA . GLU A 1 103 ? -6.982 -3.084 -11.066 1.00 83.12 103 GLU A CA 1
ATOM 792 C C . GLU A 1 103 ? -6.471 -2.485 -9.752 1.00 83.12 103 GLU A C 1
ATOM 794 O O . GLU A 1 103 ? -7.016 -2.768 -8.693 1.00 83.12 103 GLU A O 1
ATOM 799 N N . GLY A 1 104 ? -5.490 -1.577 -9.804 1.00 88.19 104 GLY A N 1
ATOM 800 C CA . GLY A 1 104 ? -4.986 -0.908 -8.602 1.00 88.19 104 GLY A CA 1
ATOM 801 C C . GLY A 1 104 ? -6.037 -0.050 -7.884 1.00 88.19 104 GLY A C 1
ATOM 802 O O . GLY A 1 104 ? -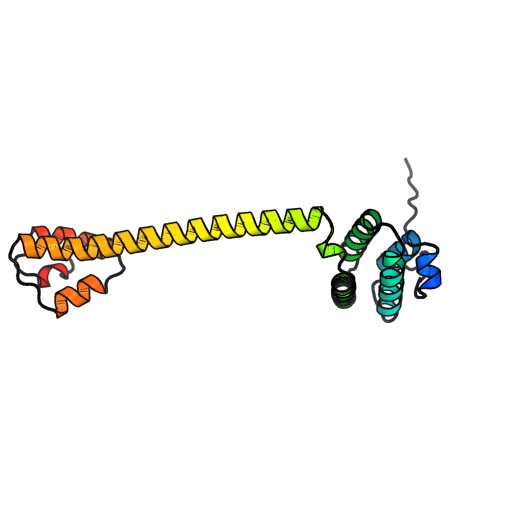6.051 0.006 -6.656 1.00 88.19 104 GLY A O 1
ATOM 803 N N . ARG A 1 105 ? -6.946 0.607 -8.622 1.00 91.19 105 ARG A N 1
ATOM 804 C CA . ARG A 1 105 ? -8.073 1.348 -8.022 1.00 91.19 105 ARG A CA 1
ATOM 805 C C . ARG A 1 105 ? -9.095 0.412 -7.391 1.00 91.19 105 ARG A C 1
ATOM 807 O O . ARG A 1 105 ? -9.599 0.727 -6.320 1.00 91.19 105 ARG A O 1
ATOM 814 N N . GLU A 1 106 ? -9.407 -0.693 -8.057 1.00 93.25 106 GLU A N 1
ATOM 815 C CA . GLU A 1 106 ? -10.348 -1.698 -7.568 1.00 93.25 106 GLU A CA 1
ATOM 816 C C . GLU A 1 106 ? -9.819 -2.365 -6.296 1.00 93.25 106 GLU A C 1
ATOM 818 O O . GLU A 1 106 ? -10.497 -2.330 -5.274 1.00 93.25 106 GLU A O 1
ATOM 823 N N . GLN A 1 107 ? -8.567 -2.828 -6.308 1.00 91.19 107 GLN A N 1
ATOM 824 C CA . GLN A 1 107 ? -7.897 -3.388 -5.131 1.00 91.19 107 GLN A CA 1
ATOM 825 C C . GLN A 1 107 ? -7.816 -2.378 -3.983 1.00 91.19 107 GLN A C 1
ATOM 827 O O . GLN A 1 107 ? -8.074 -2.722 -2.833 1.00 91.19 107 GLN A O 1
ATOM 832 N N . GLY A 1 108 ? -7.483 -1.117 -4.278 1.00 94.50 108 GLY A N 1
ATOM 833 C CA . GLY A 1 108 ? -7.439 -0.067 -3.261 1.00 94.50 108 GLY A CA 1
ATOM 834 C C . GLY A 1 108 ? -8.811 0.223 -2.646 1.00 94.50 108 GLY A C 1
ATOM 835 O O . GLY A 1 108 ? -8.908 0.450 -1.441 1.00 94.50 108 GLY A O 1
ATOM 836 N N . LEU A 1 109 ? -9.874 0.194 -3.455 1.00 96.50 109 LEU A N 1
ATOM 837 C CA . LEU A 1 109 ? -11.246 0.364 -2.980 1.00 96.50 109 LEU A CA 1
ATOM 838 C C . LEU A 1 109 ? -11.690 -0.822 -2.119 1.00 96.50 109 LEU A C 1
ATOM 840 O O . LEU A 1 109 ? -12.275 -0.605 -1.062 1.00 96.50 109 LEU A O 1
ATOM 844 N N . GLU A 1 110 ? -11.403 -2.047 -2.556 1.00 95.12 110 GLU A N 1
ATOM 845 C CA . GLU A 1 110 ? -11.725 -3.274 -1.826 1.00 95.12 110 GLU A CA 1
ATOM 846 C C . GLU A 1 110 ? -11.040 -3.294 -0.455 1.00 95.12 110 GLU A C 1
ATOM 848 O O . GLU A 1 110 ? -11.717 -3.401 0.567 1.00 95.12 110 GLU A O 1
ATOM 853 N N . GLN A 1 111 ? -9.724 -3.062 -0.416 1.00 93.94 111 GLN A N 1
ATOM 854 C CA . GLN A 1 111 ? -8.959 -2.997 0.833 1.00 93.94 111 GLN A CA 1
ATOM 855 C C . GLN A 1 111 ? -9.451 -1.876 1.753 1.00 93.94 111 GLN A C 1
ATOM 857 O O . GLN A 1 111 ? -9.583 -2.071 2.961 1.00 93.94 111 GLN A O 1
ATOM 862 N N . GLY A 1 112 ? -9.737 -0.695 1.196 1.00 97.06 112 GLY A N 1
ATOM 863 C CA . GLY A 1 112 ? -10.248 0.433 1.973 1.00 97.06 112 GLY A CA 1
ATOM 864 C C . GLY A 1 112 ? -11.633 0.163 2.564 1.00 97.06 112 GLY A C 1
ATOM 865 O O . GLY A 1 112 ? -11.898 0.537 3.707 1.00 97.06 112 GLY A O 1
ATOM 866 N N . LEU A 1 113 ? -12.509 -0.507 1.809 1.00 97.56 113 LEU A N 1
ATOM 867 C CA . LEU A 1 113 ? -13.843 -0.882 2.269 1.00 97.56 113 LEU A CA 1
ATOM 868 C C . LEU A 1 113 ? -13.777 -1.947 3.367 1.00 97.56 113 LEU A C 1
ATOM 870 O O . LEU A 1 113 ? -14.476 -1.814 4.368 1.00 97.56 113 LEU A O 1
ATOM 874 N N . GLU A 1 114 ? -12.937 -2.969 3.200 1.00 96.88 114 GLU A N 1
ATOM 875 C CA . GLU A 1 114 ? -12.744 -4.031 4.191 1.00 96.88 114 GLU A CA 1
ATOM 876 C C . GLU A 1 114 ? -12.224 -3.463 5.517 1.00 96.88 114 GLU A C 1
ATOM 878 O O . GLU A 1 114 ? -12.853 -3.654 6.558 1.00 96.88 114 GLU A O 1
ATOM 883 N N . GLN A 1 115 ? -11.147 -2.671 5.470 1.00 95.75 115 GLN A N 1
ATOM 884 C CA . GLN A 1 115 ? -10.581 -2.029 6.660 1.00 95.75 115 GLN A CA 1
ATOM 885 C C . GLN A 1 115 ? -11.580 -1.080 7.328 1.00 95.75 115 GLN A C 1
ATOM 887 O O . GLN A 1 115 ? -11.713 -1.072 8.552 1.00 95.75 115 GLN A O 1
ATOM 892 N N . GLY A 1 116 ? -12.301 -0.281 6.536 1.00 97.44 116 GLY A N 1
ATOM 893 C CA . GLY A 1 116 ? -13.310 0.638 7.056 1.00 97.44 116 GLY A CA 1
ATOM 894 C C . GLY A 1 116 ? -14.479 -0.091 7.720 1.00 97.44 116 GLY A C 1
ATOM 895 O O . GLY A 1 116 ? -14.953 0.336 8.774 1.00 97.44 116 GLY A O 1
ATOM 896 N N . LEU A 1 117 ? -14.925 -1.206 7.137 1.00 97.81 117 LEU A N 1
ATOM 897 C CA . LEU A 1 117 ? -15.992 -2.031 7.695 1.00 97.81 117 LEU A CA 1
ATOM 898 C C . LEU A 1 117 ? -15.552 -2.706 8.997 1.00 97.81 117 LEU A C 1
ATOM 900 O O . LEU A 1 117 ? -16.299 -2.671 9.971 1.00 97.81 117 LEU A O 1
ATOM 904 N N . GLU A 1 118 ? -14.351 -3.283 9.037 1.00 96.94 118 GLU A N 1
ATOM 905 C CA . GLU A 1 118 ? -13.810 -3.928 10.237 1.00 96.94 118 GLU A CA 1
ATOM 906 C C . GLU A 1 118 ? -13.682 -2.932 11.397 1.00 96.94 118 GLU A C 1
ATOM 908 O O . GLU A 1 118 ? -14.221 -3.171 12.480 1.00 96.94 118 GLU A O 1
ATOM 913 N N . GLN A 1 119 ? -13.076 -1.766 11.146 1.00 95.62 119 GLN A N 1
ATOM 914 C CA . GLN A 1 119 ? -12.956 -0.699 12.144 1.00 95.62 119 GLN A CA 1
ATOM 915 C C . GLN A 1 119 ? -14.325 -0.196 12.610 1.00 95.62 119 GLN A C 1
ATOM 917 O O . GLN A 1 119 ? -14.538 0.008 13.806 1.00 95.62 119 GLN A O 1
ATOM 922 N N . GLY A 1 120 ? -15.268 -0.008 11.681 1.00 96.94 120 GLY A N 1
ATOM 923 C CA . GLY A 1 120 ? -16.625 0.424 12.005 1.00 96.94 120 GLY A CA 1
ATOM 924 C C . GLY A 1 120 ? -17.372 -0.591 12.873 1.00 96.94 120 GLY A C 1
ATOM 925 O O . GLY A 1 120 ? -18.024 -0.211 13.846 1.00 96.94 120 GLY A O 1
ATOM 926 N N . LEU A 1 121 ? -17.246 -1.885 12.566 1.00 96.81 121 LEU A N 1
ATOM 927 C CA . LEU A 1 121 ? -17.846 -2.961 13.354 1.00 96.81 121 LEU A CA 1
ATOM 928 C C . LEU A 1 121 ? -17.220 -3.064 14.748 1.00 96.81 121 LEU A C 1
ATOM 930 O O . LEU A 1 121 ? -17.946 -3.242 15.726 1.00 96.81 121 LEU A O 1
ATOM 934 N N . GLU A 1 122 ? -15.900 -2.938 14.868 1.00 95.88 122 GLU A N 1
ATOM 935 C CA . GLU A 1 122 ? -15.222 -2.960 16.165 1.00 95.88 122 GLU A CA 1
ATOM 936 C C . GLU A 1 122 ? -15.632 -1.766 17.039 1.00 95.88 122 GLU A C 1
ATOM 938 O O . GLU A 1 122 ? -16.036 -1.954 18.190 1.00 95.88 122 GLU A O 1
ATOM 943 N N . GLN A 1 123 ? -15.628 -0.551 16.479 1.00 95.75 123 GLN A N 1
ATOM 944 C CA . GLN A 1 123 ? -16.090 0.652 17.177 1.00 95.75 123 GLN A CA 1
ATOM 945 C C . GLN A 1 123 ? -17.555 0.533 17.607 1.00 95.75 123 GLN A C 1
ATOM 947 O O . GLN A 1 123 ? -17.878 0.857 18.750 1.00 95.75 123 GLN A O 1
ATOM 952 N N . GLY A 1 124 ? -18.423 0.013 16.732 1.00 97.00 124 GLY A N 1
ATOM 953 C CA . GLY A 1 124 ? -19.826 -0.244 17.055 1.00 97.00 124 GLY A CA 1
ATOM 954 C C . GLY A 1 124 ? -19.981 -1.225 18.218 1.00 97.00 124 GLY A C 1
ATOM 955 O O . GLY A 1 124 ? -20.721 -0.954 19.157 1.00 97.00 124 GLY A O 1
ATOM 956 N N . ARG A 1 125 ? -19.215 -2.324 18.230 1.00 96.69 125 ARG A N 1
ATOM 957 C CA . ARG A 1 125 ? -19.239 -3.302 19.334 1.00 96.69 125 ARG A CA 1
ATOM 958 C C . ARG A 1 125 ? -18.772 -2.709 20.662 1.00 96.69 125 ARG A C 1
ATOM 960 O O . ARG A 1 125 ? -19.331 -3.059 21.702 1.00 96.69 125 ARG A O 1
ATOM 967 N N . ILE A 1 126 ? -17.758 -1.844 20.639 1.00 98.12 126 ILE A N 1
ATOM 968 C CA . ILE A 1 126 ? -17.277 -1.134 21.831 1.00 98.12 126 ILE A CA 1
ATOM 969 C C . ILE A 1 126 ? -18.377 -0.207 22.357 1.00 98.12 126 ILE A C 1
ATOM 971 O O . ILE A 1 126 ? -18.756 -0.335 23.520 1.00 98.12 126 ILE A O 1
ATOM 975 N N . GLN A 1 127 ? -18.930 0.663 21.505 1.00 97.31 127 GLN A N 1
ATOM 976 C CA . GLN A 1 127 ? -19.991 1.607 21.881 1.00 97.31 127 GLN A CA 1
ATOM 977 C C . GLN A 1 127 ? -21.222 0.879 22.430 1.00 97.31 127 GLN A C 1
ATOM 979 O O . GLN A 1 127 ? -21.677 1.182 23.534 1.00 97.31 127 GLN A O 1
ATOM 984 N N . ASP A 1 128 ? -21.689 -0.158 21.733 1.00 97.12 128 ASP A N 1
ATOM 985 C CA . ASP A 1 128 ? -22.812 -0.982 22.178 1.00 97.12 128 ASP A CA 1
ATOM 986 C C . ASP A 1 128 ? -22.554 -1.588 23.561 1.00 97.12 128 ASP A C 1
ATOM 988 O O . ASP A 1 128 ? -23.447 -1.621 24.412 1.00 97.12 128 ASP A O 1
ATOM 992 N N . ARG A 1 129 ? -21.332 -2.068 23.829 1.00 96.94 129 ARG A N 1
ATOM 993 C CA . ARG A 1 129 ? -21.011 -2.686 25.120 1.00 96.94 129 ARG A CA 1
ATOM 994 C C . ARG A 1 129 ? -20.878 -1.660 26.246 1.00 96.94 129 ARG A C 1
ATOM 996 O O . ARG A 1 129 ? -21.307 -1.945 27.369 1.00 96.94 129 ARG A O 1
ATOM 1003 N N . GLN A 1 130 ? -20.337 -0.478 25.958 1.00 98.19 130 GLN A N 1
ATOM 1004 C CA . GLN A 1 130 ? -20.322 0.647 26.894 1.00 98.19 130 GLN A CA 1
ATOM 1005 C C . GLN A 1 130 ? -21.749 1.045 27.285 1.00 98.19 130 GLN A C 1
ATOM 1007 O O . GLN A 1 130 ? -22.078 1.093 28.473 1.00 98.19 130 GLN A O 1
ATOM 1012 N N . GLU A 1 131 ? -22.617 1.261 26.293 1.00 97.62 131 GLU A N 1
ATOM 1013 C CA . GLU A 1 131 ? -24.019 1.606 26.519 1.00 97.62 131 GLU A CA 1
ATOM 1014 C C . GLU A 1 131 ? -24.757 0.511 27.284 1.00 97.62 131 GLU A C 1
ATOM 1016 O O . GLU A 1 131 ? -25.461 0.806 28.248 1.00 97.62 131 GLU A O 1
ATOM 1021 N N . MET A 1 132 ? -24.577 -0.754 26.898 1.00 97.12 132 MET A N 1
ATOM 1022 C CA . MET A 1 132 ? -25.237 -1.881 27.555 1.00 97.12 132 MET A CA 1
ATOM 1023 C C . MET A 1 132 ? -24.855 -1.976 29.035 1.00 97.12 132 MET A C 1
ATOM 1025 O O . MET A 1 132 ? -25.725 -2.176 29.879 1.00 97.12 132 MET A O 1
ATOM 1029 N N . THR A 1 133 ? -23.578 -1.773 29.367 1.00 97.69 133 THR A N 1
ATOM 1030 C CA . THR A 1 133 ? -23.107 -1.776 30.761 1.00 97.69 133 THR A CA 1
ATOM 1031 C C . THR A 1 133 ? -23.844 -0.723 31.592 1.00 97.69 133 THR A C 1
ATOM 1033 O O . THR A 1 133 ? -24.327 -1.017 32.685 1.00 97.69 133 THR A O 1
ATOM 1036 N N . LEU A 1 134 ? -23.987 0.495 31.059 1.00 98.00 134 LEU A N 1
ATOM 1037 C CA . LEU A 1 134 ? -24.697 1.581 31.738 1.00 98.00 134 LEU A CA 1
ATOM 1038 C C . LEU A 1 134 ? -26.211 1.324 31.820 1.00 98.00 134 LEU A C 1
ATOM 1040 O O . LEU A 1 134 ? -26.807 1.568 32.868 1.00 98.00 134 LEU A O 1
ATOM 1044 N N . ARG A 1 135 ? -26.822 0.781 30.758 1.00 98.00 135 ARG A N 1
ATOM 1045 C CA . ARG A 1 135 ? -28.253 0.423 30.727 1.00 98.00 135 ARG A CA 1
ATOM 1046 C C . ARG A 1 135 ? -28.602 -0.655 31.749 1.00 98.00 135 ARG A C 1
ATOM 1048 O O . ARG A 1 135 ? -29.643 -0.559 32.386 1.00 98.00 135 ARG A O 1
ATOM 1055 N N . ILE A 1 136 ? -27.738 -1.653 31.957 1.00 97.75 136 ILE A N 1
ATOM 1056 C CA . ILE A 1 136 ? -27.965 -2.689 32.979 1.00 97.75 136 ILE A CA 1
ATOM 1057 C C . ILE A 1 136 ? -28.049 -2.062 34.378 1.00 97.75 136 ILE A C 1
ATOM 1059 O O . ILE A 1 136 ? -28.956 -2.392 35.141 1.00 97.75 136 ILE A O 1
ATOM 1063 N N . LEU A 1 137 ? -27.142 -1.138 34.714 1.00 97.62 137 LEU A N 1
ATOM 1064 C CA . LEU A 1 137 ? -27.166 -0.435 36.005 1.00 97.62 137 LEU A CA 1
ATOM 1065 C C . LEU A 1 137 ? -28.426 0.422 36.154 1.00 97.62 137 LEU A C 1
ATOM 1067 O O . LEU A 1 137 ? -29.060 0.397 37.208 1.00 97.62 137 LEU A O 1
ATOM 1071 N N . GLU A 1 138 ? -28.819 1.118 35.086 1.00 97.38 138 GLU A N 1
ATOM 1072 C CA . GLU A 1 138 ? -30.051 1.908 35.038 1.00 97.38 138 GLU A CA 1
ATOM 1073 C C . GLU A 1 138 ? -31.295 1.038 35.266 1.00 97.38 138 GLU A C 1
ATOM 1075 O O . GLU A 1 138 ? -32.114 1.354 36.129 1.00 97.38 138 GLU A O 1
ATOM 1080 N N . TRP A 1 139 ? -31.422 -0.095 34.569 1.00 97.88 139 TRP A N 1
ATOM 1081 C CA . TRP A 1 139 ? -32.539 -1.032 34.748 1.00 97.88 139 TRP A CA 1
ATOM 1082 C C . TRP A 1 139 ? -32.606 -1.618 36.153 1.00 97.88 139 TRP A C 1
ATOM 1084 O O . TRP A 1 139 ? -33.684 -1.949 36.644 1.00 97.88 139 TRP A O 1
ATOM 1094 N N . ARG A 1 140 ? -31.456 -1.727 36.816 1.00 96.94 140 ARG A N 1
ATOM 1095 C CA . ARG A 1 140 ? -31.360 -2.157 38.209 1.00 96.94 140 ARG A CA 1
ATOM 1096 C C . ARG A 1 140 ? -31.576 -1.035 39.222 1.00 96.94 140 ARG A C 1
ATOM 1098 O O . ARG A 1 140 ? -31.578 -1.312 40.419 1.00 96.94 140 ARG A O 1
ATOM 1105 N N . GLY A 1 141 ? -31.761 0.203 38.768 1.00 96.38 141 GLY A N 1
ATOM 1106 C CA . GLY A 1 141 ? -31.918 1.366 39.635 1.00 96.38 141 GLY A CA 1
ATOM 1107 C C . GLY A 1 141 ? -30.653 1.712 40.424 1.00 96.38 141 GLY A C 1
ATOM 1108 O O . GLY A 1 141 ? -30.752 2.342 41.475 1.00 96.38 141 GLY A O 1
ATOM 1109 N N . ILE A 1 142 ? -29.474 1.293 39.952 1.00 97.62 142 ILE A N 1
ATOM 1110 C CA . ILE A 1 142 ? -28.197 1.617 40.590 1.00 97.62 142 ILE A CA 1
ATOM 1111 C C . ILE A 1 142 ? -27.772 3.014 40.126 1.00 97.62 142 ILE A C 1
ATOM 1113 O O . ILE A 1 142 ? -27.585 3.222 38.924 1.00 97.62 142 ILE A O 1
ATOM 1117 N N . PRO A 1 143 ? -27.587 3.982 41.040 1.00 96.12 143 PRO A N 1
ATOM 1118 C CA . PRO A 1 143 ? -27.119 5.307 40.665 1.00 96.12 143 PRO A CA 1
ATOM 1119 C C . PRO A 1 143 ? -25.685 5.234 40.123 1.00 96.12 143 PRO A C 1
ATOM 1121 O O . PRO A 1 143 ? -24.787 4.683 40.760 1.00 96.12 143 PRO A O 1
ATOM 1124 N N . VAL A 1 144 ? -25.468 5.821 38.945 1.00 97.25 144 VAL A N 1
ATOM 1125 C CA . VAL A 1 144 ? -24.160 5.887 38.280 1.00 97.25 144 VAL A CA 1
ATOM 1126 C C . VAL A 1 144 ? -23.625 7.310 38.391 1.00 97.25 144 VAL A C 1
ATOM 1128 O O . VAL A 1 144 ? -24.250 8.242 37.889 1.00 97.25 144 VAL A O 1
ATOM 1131 N N . SER A 1 145 ? -22.474 7.485 39.043 1.00 97.12 145 SER A N 1
ATOM 1132 C CA . SER A 1 145 ? -21.789 8.781 39.095 1.00 97.12 145 SER A CA 1
ATOM 1133 C C . SER A 1 145 ? -21.105 9.109 37.765 1.00 97.12 145 SER A C 1
ATOM 1135 O O . SER A 1 145 ? -20.760 8.208 36.994 1.00 97.12 145 SER A O 1
ATOM 1137 N N . ASP A 1 146 ? -20.848 10.394 37.512 1.00 97.25 146 ASP A N 1
ATOM 1138 C CA . ASP A 1 146 ? -20.181 10.844 36.281 1.00 97.25 146 ASP A CA 1
ATOM 1139 C C . ASP A 1 146 ? -18.807 10.188 36.098 1.00 97.25 146 ASP A C 1
ATOM 1141 O O . ASP A 1 146 ? -18.485 9.725 35.009 1.00 97.25 146 ASP A O 1
ATOM 1145 N N . ALA A 1 147 ? -18.053 10.010 37.188 1.00 96.31 147 ALA A N 1
ATOM 1146 C CA . ALA A 1 147 ? -16.760 9.329 37.159 1.00 96.31 147 ALA A CA 1
ATOM 1147 C C . ALA A 1 147 ? -16.856 7.868 36.671 1.00 96.31 147 ALA A C 1
ATOM 1149 O O . ALA A 1 147 ? -15.982 7.395 35.945 1.00 96.31 147 ALA A O 1
ATOM 1150 N N . VAL A 1 148 ? -17.915 7.137 37.048 1.00 97.19 148 VAL A N 1
ATOM 1151 C CA . VAL A 1 148 ? -18.143 5.765 36.561 1.00 97.19 148 VAL A CA 1
ATOM 1152 C C . VAL A 1 148 ? -18.538 5.794 35.085 1.00 97.19 148 VAL A C 1
ATOM 1154 O O . VAL A 1 148 ? -17.997 5.021 34.295 1.00 97.19 148 VAL A O 1
ATOM 1157 N N . ARG A 1 149 ? -19.444 6.702 34.700 1.00 97.62 149 ARG A N 1
ATOM 1158 C CA . ARG A 1 149 ? -19.907 6.858 33.314 1.00 97.62 149 ARG A CA 1
ATOM 1159 C C . ARG A 1 149 ? -18.753 7.169 32.364 1.00 97.62 149 ARG A C 1
ATOM 1161 O O . ARG A 1 149 ? -18.603 6.485 31.356 1.00 97.62 149 ARG A O 1
ATOM 1168 N N . GLU A 1 150 ? -17.931 8.159 32.697 1.00 97.62 150 GLU A N 1
ATOM 1169 C CA . GLU A 1 150 ? -16.758 8.541 31.907 1.00 97.62 150 GLU A CA 1
ATOM 1170 C C . GLU A 1 150 ? -15.773 7.379 31.779 1.00 97.62 150 GLU A C 1
ATOM 1172 O O . GLU A 1 150 ? -15.291 7.096 30.684 1.00 97.62 150 GLU A O 1
ATOM 1177 N N . ARG A 1 151 ? -15.526 6.643 32.869 1.00 97.75 151 ARG A N 1
ATOM 1178 C CA . ARG A 1 151 ? -14.628 5.484 32.846 1.00 97.75 151 ARG A CA 1
ATOM 1179 C C . ARG A 1 151 ? -15.136 4.358 31.943 1.00 97.75 151 ARG A C 1
ATOM 1181 O O . ARG A 1 151 ? -14.320 3.714 31.284 1.00 97.75 151 ARG A O 1
ATOM 1188 N N . VAL A 1 152 ? -16.449 4.121 31.898 1.00 97.56 152 VAL A N 1
ATOM 1189 C CA . VAL A 1 152 ? -17.051 3.138 30.983 1.00 97.56 152 VAL A CA 1
ATOM 1190 C C . VAL A 1 152 ? -16.917 3.600 29.532 1.00 97.56 152 VAL A C 1
ATOM 1192 O O . VAL A 1 152 ? -16.382 2.855 28.716 1.00 97.56 152 VAL A O 1
ATOM 1195 N N . LEU A 1 153 ? -17.319 4.836 29.223 1.00 97.50 153 LEU A N 1
ATOM 1196 C CA . LEU A 1 153 ? -17.293 5.391 27.861 1.00 97.50 153 LEU A CA 1
ATOM 1197 C C . LEU A 1 153 ? -15.874 5.589 27.298 1.00 97.50 153 LEU A C 1
ATOM 1199 O O . LEU A 1 153 ? -15.678 5.578 26.086 1.00 97.50 153 LEU A O 1
ATOM 1203 N N . ALA A 1 154 ? -14.871 5.752 28.161 1.00 97.19 154 ALA A N 1
ATOM 1204 C CA . ALA A 1 154 ? -13.472 5.845 27.750 1.00 97.19 154 ALA A CA 1
ATOM 1205 C C . ALA A 1 154 ? -12.812 4.474 27.509 1.00 97.19 154 ALA A C 1
ATOM 1207 O O . ALA A 1 154 ? -11.694 4.413 26.995 1.00 97.19 154 ALA A O 1
ATOM 1208 N N . CYS A 1 155 ? -13.450 3.366 27.899 1.00 97.06 155 CYS A N 1
ATOM 1209 C CA . CYS A 1 155 ? -12.863 2.040 27.751 1.00 97.06 155 CYS A CA 1
ATOM 1210 C C . CYS A 1 155 ? -13.049 1.511 26.327 1.00 97.06 155 CYS A C 1
ATOM 1212 O O . CYS A 1 155 ? -14.172 1.361 25.864 1.00 97.06 155 CYS A O 1
ATOM 1214 N N . THR A 1 156 ? -11.951 1.183 25.651 1.00 96.81 156 THR A N 1
ATOM 1215 C CA . THR A 1 156 ? -11.953 0.602 24.297 1.00 96.81 156 THR A CA 1
ATOM 1216 C C . THR A 1 156 ? -11.679 -0.902 24.284 1.00 96.81 156 THR A C 1
ATOM 1218 O O . THR A 1 156 ? -11.662 -1.522 23.227 1.00 96.81 156 THR A O 1
ATOM 1221 N N . ASP A 1 157 ? -11.461 -1.507 25.451 1.00 96.75 157 ASP A N 1
ATOM 1222 C CA . ASP A 1 157 ? -11.188 -2.935 25.582 1.00 96.75 157 ASP A CA 1
ATOM 1223 C C . ASP A 1 157 ? -12.507 -3.703 25.707 1.00 96.75 157 ASP A C 1
ATOM 1225 O O . ASP A 1 157 ? -13.193 -3.646 26.733 1.00 96.75 157 ASP A O 1
ATOM 1229 N N . LEU A 1 158 ? -12.859 -4.436 24.649 1.00 95.69 158 LEU A N 1
ATOM 1230 C CA . LEU A 1 158 ? -14.113 -5.178 24.582 1.00 95.69 158 LEU A CA 1
ATOM 1231 C C . LEU A 1 158 ? -14.215 -6.274 25.656 1.00 95.69 158 LEU A C 1
ATOM 1233 O O . LEU A 1 158 ? -15.308 -6.517 26.164 1.00 95.69 158 LEU A O 1
ATOM 1237 N N . GLY A 1 159 ? -13.101 -6.911 26.031 1.00 95.62 159 GLY A N 1
ATOM 1238 C CA . GLY A 1 159 ? -13.076 -7.954 27.060 1.00 95.62 159 GLY A CA 1
ATOM 1239 C C . GLY A 1 159 ? -13.314 -7.385 28.457 1.00 95.62 159 GLY A C 1
ATOM 1240 O O . GLY A 1 159 ? -14.086 -7.940 29.239 1.00 95.62 159 GLY A O 1
ATOM 1241 N N . ARG A 1 160 ? -12.732 -6.218 28.755 1.00 96.38 160 ARG A N 1
ATOM 1242 C CA . ARG A 1 160 ? -13.015 -5.495 30.006 1.00 96.38 160 ARG A CA 1
ATOM 1243 C C . ARG A 1 160 ? -14.458 -5.017 30.064 1.00 96.38 160 ARG A C 1
ATOM 1245 O O . ARG A 1 160 ? -15.116 -5.201 31.085 1.00 96.38 160 ARG A O 1
ATOM 1252 N N . LEU A 1 161 ? -14.957 -4.450 28.968 1.00 96.81 161 LEU A N 1
ATOM 1253 C CA . LEU A 1 161 ? -16.353 -4.040 28.845 1.00 96.81 161 LEU A CA 1
ATOM 1254 C C . LEU A 1 161 ? -17.320 -5.228 28.993 1.00 96.81 161 LEU A C 1
ATOM 1256 O O . LEU A 1 161 ? -18.391 -5.079 29.574 1.00 96.81 161 LEU A O 1
ATOM 1260 N N . GLU A 1 162 ? -16.951 -6.418 28.512 1.00 96.00 162 GLU A N 1
ATOM 1261 C CA . GLU A 1 162 ? -17.709 -7.653 28.743 1.00 96.00 162 GLU A CA 1
ATOM 1262 C C . GLU A 1 162 ? -17.781 -8.033 30.218 1.00 96.00 162 GLU A C 1
ATOM 1264 O O . GLU A 1 162 ? -18.874 -8.260 30.739 1.00 96.00 162 GLU A O 1
ATOM 1269 N N . ALA A 1 163 ? -16.638 -8.045 30.903 1.00 95.88 163 ALA A N 1
ATOM 1270 C CA . ALA A 1 163 ? -16.583 -8.341 32.329 1.00 95.88 163 ALA A CA 1
ATOM 1271 C C . ALA A 1 163 ? -17.399 -7.326 33.146 1.00 95.88 163 ALA A C 1
ATOM 1273 O O . ALA A 1 163 ? -18.132 -7.703 34.060 1.00 95.88 163 ALA A O 1
ATOM 1274 N N . TRP A 1 164 ? -17.332 -6.038 32.794 1.00 97.31 164 TRP A N 1
ATOM 1275 C CA . TRP A 1 164 ? -18.132 -4.999 33.446 1.00 97.31 164 TRP A CA 1
ATOM 1276 C C . TRP A 1 164 ? -19.627 -5.196 33.207 1.00 97.31 164 TRP A C 1
ATOM 1278 O O . TRP A 1 164 ? -20.396 -5.132 34.164 1.00 97.31 164 TRP A O 1
ATOM 1288 N N . ALA A 1 165 ? -20.048 -5.505 31.978 1.00 95.94 165 ALA A N 1
ATOM 1289 C CA . ALA A 1 165 ? -21.448 -5.797 31.680 1.00 95.94 165 ALA A CA 1
ATOM 1290 C C . ALA A 1 165 ? -21.969 -6.999 32.489 1.00 95.94 165 ALA A C 1
ATOM 1292 O O . ALA A 1 165 ? -23.072 -6.940 33.028 1.00 95.94 165 ALA A O 1
ATOM 1293 N N . GLN A 1 166 ? -21.171 -8.062 32.632 1.00 95.50 166 GLN A N 1
ATOM 1294 C CA . GLN A 1 166 ? -21.529 -9.226 33.452 1.00 95.50 166 GLN A CA 1
ATOM 1295 C C . GLN A 1 166 ? -21.641 -8.865 34.940 1.00 95.50 166 GLN A C 1
ATOM 1297 O O . GLN A 1 166 ? -22.616 -9.232 35.596 1.00 95.50 166 GLN A O 1
ATOM 1302 N N . ARG A 1 167 ? -20.695 -8.087 35.477 1.00 95.44 167 ARG A N 1
ATOM 1303 C CA . ARG A 1 167 ? -20.733 -7.632 36.879 1.00 95.44 167 ARG A CA 1
ATOM 1304 C C . ARG A 1 167 ? -21.900 -6.699 37.161 1.00 95.44 167 ARG A C 1
ATOM 1306 O O . ARG A 1 167 ? -22.507 -6.809 38.223 1.00 95.44 167 ARG A O 1
ATOM 1313 N N . ALA A 1 168 ? -22.268 -5.838 36.214 1.00 96.25 168 ALA A N 1
ATOM 1314 C CA . ALA A 1 168 ? -23.404 -4.926 36.347 1.00 96.25 168 ALA A CA 1
ATOM 1315 C C . ALA A 1 168 ? -24.710 -5.664 36.697 1.00 96.25 168 ALA A C 1
ATOM 1317 O O . ALA A 1 168 ? -25.554 -5.132 37.421 1.00 96.25 168 ALA A O 1
ATOM 1318 N N . VAL A 1 169 ? -24.864 -6.916 36.249 1.00 96.12 169 VAL A N 1
ATOM 1319 C CA . VAL A 1 169 ? -26.028 -7.763 36.557 1.00 96.12 169 VAL A CA 1
ATOM 1320 C C . VAL A 1 169 ? -26.150 -8.058 38.057 1.00 96.12 169 VAL A C 1
ATOM 1322 O O . VAL A 1 169 ? -27.266 -8.148 38.564 1.00 96.12 169 VAL A O 1
ATOM 1325 N N . HIS A 1 170 ? -25.030 -8.157 38.778 1.00 94.31 170 HIS A N 1
ATOM 1326 C CA . HIS A 1 170 ? -24.992 -8.587 40.182 1.00 94.31 170 HIS A CA 1
ATOM 1327 C C . HIS A 1 170 ? -24.534 -7.504 41.169 1.00 94.31 170 HIS A C 1
ATOM 1329 O O . HIS A 1 170 ? -24.820 -7.624 42.357 1.00 94.31 170 HIS A O 1
ATOM 1335 N N . ALA A 1 171 ? -23.888 -6.438 40.691 1.00 94.31 171 ALA A N 1
ATOM 1336 C CA . ALA A 1 171 ? -23.306 -5.379 41.514 1.00 94.31 171 ALA A CA 1
ATOM 1337 C C . ALA A 1 171 ? -24.315 -4.721 42.474 1.00 94.31 171 ALA A C 1
ATOM 1339 O O . ALA A 1 171 ? -25.439 -4.422 42.076 1.00 94.31 171 ALA A O 1
ATOM 1340 N N . ALA A 1 172 ? -23.958 -4.451 43.723 1.00 94.31 172 ALA A N 1
ATOM 1341 C CA . ALA A 1 172 ? -24.788 -3.643 44.620 1.00 94.31 172 ALA A CA 1
ATOM 1342 C C . ALA A 1 172 ? -24.617 -2.136 44.350 1.00 94.31 172 ALA A C 1
ATOM 1344 O O . ALA A 1 172 ? -25.555 -1.359 44.531 1.00 94.31 172 ALA A O 1
ATOM 1345 N N . GLU A 1 173 ? -23.442 -1.740 43.858 1.00 95.56 173 GLU A N 1
ATOM 1346 C CA . GLU A 1 173 ? -23.072 -0.359 43.545 1.00 95.56 173 GLU A CA 1
ATOM 1347 C C . GLU A 1 173 ? -22.279 -0.260 42.231 1.00 95.56 173 GLU A C 1
ATOM 1349 O O . GLU A 1 173 ? -21.604 -1.196 41.809 1.00 95.56 173 GLU A O 1
ATOM 1354 N N . ALA A 1 174 ? -22.329 0.895 41.561 1.00 95.12 174 ALA A N 1
ATOM 1355 C CA . ALA A 1 174 ? -21.711 1.073 40.243 1.00 95.12 174 ALA A CA 1
ATOM 1356 C C . ALA A 1 174 ? -20.166 0.996 40.258 1.00 95.12 174 ALA A C 1
ATOM 1358 O O . ALA A 1 174 ? -19.541 0.768 39.225 1.00 95.12 174 ALA A O 1
ATOM 1359 N N . THR A 1 175 ? -19.529 1.181 41.414 1.00 95.38 175 THR A N 1
ATOM 1360 C CA . THR A 1 175 ? -18.072 1.069 41.602 1.00 95.38 175 THR A CA 1
ATOM 1361 C C . THR A 1 175 ? -17.570 -0.375 41.557 1.00 95.38 175 THR A C 1
ATOM 1363 O O . THR A 1 175 ? -16.429 -0.601 41.146 1.00 95.38 175 THR A O 1
ATOM 1366 N N . GLU A 1 176 ? -18.423 -1.354 41.874 1.00 95.44 176 GLU A N 1
ATOM 1367 C CA . GLU A 1 176 ? -18.095 -2.788 41.843 1.00 95.44 176 GLU A CA 1
ATOM 1368 C C . GLU A 1 176 ? -17.838 -3.329 40.428 1.00 95.44 176 GLU A C 1
ATOM 1370 O O . GLU A 1 176 ? -17.282 -4.411 40.273 1.00 95.44 176 GLU A O 1
ATOM 1375 N N . LEU A 1 177 ? -18.159 -2.575 39.369 1.00 94.31 177 LEU A N 1
ATOM 1376 C CA . LEU A 1 177 ? -17.773 -2.947 38.001 1.00 94.31 177 LEU A CA 1
ATOM 1377 C C . LEU A 1 177 ? -16.258 -3.139 37.875 1.00 94.31 177 LEU A C 1
ATOM 1379 O O . LEU A 1 177 ? -15.787 -3.987 37.116 1.00 94.31 177 LEU A O 1
ATOM 1383 N N . PHE A 1 178 ? -15.495 -2.334 38.616 1.00 95.00 178 PHE A N 1
ATOM 1384 C CA . PHE A 1 178 ? -14.057 -2.182 38.440 1.00 95.00 178 PHE A CA 1
ATOM 1385 C C . PHE A 1 178 ? -13.213 -3.021 39.394 1.00 95.00 178 PHE A C 1
ATOM 1387 O O . PHE A 1 178 ? -11.991 -2.885 39.358 1.00 95.00 178 PHE A O 1
ATOM 1394 N N . THR A 1 179 ? -13.822 -3.843 40.245 1.00 87.12 179 THR A N 1
ATOM 1395 C CA . THR A 1 179 ? -13.072 -4.723 41.145 1.00 87.12 179 THR A CA 1
ATOM 1396 C C . THR A 1 179 ? -12.333 -5.783 40.330 1.00 87.12 179 THR A C 1
ATOM 1398 O O . THR A 1 179 ? -12.852 -6.310 39.348 1.00 87.12 179 THR A O 1
ATOM 1401 N N . GLU A 1 180 ? -11.076 -6.045 40.656 1.00 66.50 180 GLU A N 1
ATOM 1402 C CA . GLU A 1 180 ? -10.345 -7.183 40.094 1.00 66.50 180 GLU A CA 1
ATOM 1403 C C . GLU A 1 180 ? -10.732 -8.418 40.920 1.00 66.50 180 GLU A C 1
ATOM 1405 O O . GLU A 1 180 ? -10.824 -8.320 42.145 1.00 66.50 180 GLU A O 1
ATOM 1410 N N . GLU A 1 181 ? -11.035 -9.536 40.256 1.00 52.28 181 GLU A N 1
ATOM 1411 C CA . GLU A 1 181 ? -10.910 -10.845 40.914 1.00 52.28 181 GLU A CA 1
ATOM 1412 C C . GLU A 1 181 ? -9.430 -11.225 40.944 1.00 52.28 181 GLU A C 1
ATOM 1414 O O . GLU A 1 181 ? -8.764 -11.012 39.901 1.00 52.28 181 GLU A O 1
#

Radius of gyration: 33.61 Å; chains: 1; bounding box: 64×44×84 Å

Sequence (181 aa):
LTVRPLVLGPDNVPVIADERQAERDVPLAVLSAMTHGRGPQAPAILESLAAALRTIDPDSAAVFVQFVDSCLADPQAKQMWRELMTAIQYFWRHPLAEQVRAEGREQGLEQGLEQGLEQGLEQGRIQDRQEMTLRILEWRGIPVSDAVRERVLACTDLGRLEAWAQRAVHAAEATELFTEE

pLDDT: mean 90.1, std 10.35, range [49.47, 98.19]

Secondary structure (DSSP, 8-state):
---------TTTSPP--SHHHHHH-HHHHHHHHHHH-SSTTHHHHHHHHHHHHTTS-HHHHHHHHHHHHHH---HHHHHHHHHHHHHT-HHHHSHHHHHHHHHHHHHHHHHHHHHHHHHHHHHHHHHHHHHHHHHHHHHTT----HHHHHHHHT---HHHHHHHHHHHTT-SSGGGGG---